Protein AF-X7ZU95-F1 (afdb_monomer)

Radius of gyration: 15.33 Å; Cα contacts (8 Å, |Δi|>4): 151; chains: 1; bounding box: 37×32×49 Å

Nearest PDB structures (foldseek):
  5lu6-assembly1_D  TM=8.482E-01  e=1.543E-03  Burkholderia pseudomallei
  5lu7-assembly1_C  TM=8.733E-01  e=2.026E-03  Burkholderia pseudomallei K96243
  4u6n-assembly1_A  TM=6.988E-01  e=6.819E-04  Escherichia coli K-12
  2i2w-assembly3_B  TM=7.892E-01  e=5.626E-03  Escherichia coli
  2i22-assembly2_B  TM=7.934E-01  e=7.907E-03  Escherichia coli

Structure (mmCIF, N/CA/C/O backbone):
data_AF-X7ZU95-F1
#
_entry.id   AF-X7ZU95-F1
#
loop_
_atom_site.group_PDB
_atom_site.id
_atom_site.type_symbol
_atom_site.label_atom_id
_atom_site.label_alt_id
_atom_site.label_comp_id
_atom_site.label_asym_id
_atom_site.label_entity_id
_atom_site.label_seq_id
_atom_site.pdbx_PDB_ins_code
_atom_site.Cartn_x
_atom_site.Cartn_y
_atom_site.Cartn_z
_atom_site.occupancy
_atom_site.B_iso_or_equiv
_atom_site.auth_seq_id
_atom_site.auth_comp_id
_atom_site.auth_asym_id
_atom_site.auth_atom_id
_atom_site.pdbx_PDB_model_num
ATOM 1 N N . MET A 1 1 ? -9.840 8.262 -37.039 1.00 34.28 1 MET A N 1
ATOM 2 C CA . MET A 1 1 ? -9.453 6.870 -36.740 1.00 34.28 1 MET A CA 1
ATOM 3 C C . MET A 1 1 ? -8.358 6.940 -35.680 1.00 34.28 1 MET A C 1
ATOM 5 O O . MET A 1 1 ? -7.193 7.085 -36.013 1.00 34.28 1 MET A O 1
ATOM 9 N N . THR A 1 2 ? -8.741 7.030 -34.406 1.00 38.44 2 THR A N 1
ATOM 10 C CA . THR A 1 2 ? -7.813 7.081 -33.267 1.00 38.44 2 THR A CA 1
ATOM 11 C C . THR A 1 2 ? -7.368 5.656 -32.974 1.00 38.44 2 THR A C 1
ATOM 13 O O . THR A 1 2 ? -8.177 4.826 -32.568 1.00 38.44 2 THR A O 1
ATOM 16 N N . ALA A 1 3 ? -6.100 5.353 -33.242 1.00 45.16 3 ALA A N 1
ATOM 17 C CA . ALA A 1 3 ? -5.506 4.096 -32.820 1.00 45.16 3 ALA A CA 1
ATOM 18 C C . ALA A 1 3 ? -5.557 4.044 -31.288 1.00 45.16 3 ALA A C 1
ATOM 20 O O . ALA A 1 3 ? -4.967 4.890 -30.620 1.00 45.16 3 ALA A O 1
ATOM 21 N N . ALA A 1 4 ? -6.303 3.089 -30.733 1.00 54.47 4 ALA A N 1
ATOM 22 C CA . ALA A 1 4 ? -6.209 2.769 -29.320 1.00 54.47 4 ALA A CA 1
ATOM 23 C C . ALA A 1 4 ? -4.806 2.205 -29.087 1.00 54.47 4 ALA A C 1
ATOM 25 O O . ALA A 1 4 ? -4.507 1.074 -29.470 1.00 54.47 4 ALA A O 1
ATOM 26 N N . THR A 1 5 ? -3.919 3.024 -28.532 1.00 56.88 5 THR A N 1
ATOM 27 C CA . THR A 1 5 ? -2.601 2.586 -28.085 1.00 56.88 5 THR A CA 1
ATOM 28 C C . THR A 1 5 ? -2.822 1.476 -27.060 1.00 56.88 5 THR A C 1
ATOM 30 O O . THR A 1 5 ? -3.385 1.713 -25.993 1.00 56.88 5 THR A O 1
ATOM 33 N N . ASN A 1 6 ? -2.456 0.240 -27.394 1.00 58.91 6 ASN A N 1
ATOM 34 C CA . ASN A 1 6 ? -2.554 -0.871 -26.458 1.00 58.91 6 ASN A CA 1
ATOM 35 C C . ASN A 1 6 ? -1.380 -0.766 -25.472 1.00 58.91 6 ASN A C 1
ATOM 37 O O . ASN A 1 6 ? -0.282 -1.232 -25.759 1.00 58.91 6 ASN A O 1
ATOM 41 N N . TYR A 1 7 ? -1.605 -0.105 -24.333 1.00 63.78 7 TYR A N 1
ATOM 42 C CA . TYR A 1 7 ? -0.627 0.127 -23.257 1.00 63.78 7 TYR A CA 1
ATOM 43 C C . TYR A 1 7 ? -0.237 -1.148 -22.474 1.00 63.78 7 TYR A C 1
ATOM 45 O O . TYR A 1 7 ? 0.217 -1.052 -21.338 1.00 63.78 7 TYR A O 1
ATOM 53 N N . GLY A 1 8 ? -0.445 -2.344 -23.034 1.00 65.25 8 GLY A N 1
ATOM 54 C CA . GLY A 1 8 ? -0.229 -3.605 -22.319 1.00 65.25 8 GLY A CA 1
ATOM 55 C C . GLY A 1 8 ? -1.298 -3.899 -21.263 1.00 65.25 8 GLY A C 1
ATOM 56 O O . GLY A 1 8 ? -1.049 -4.661 -20.335 1.00 65.25 8 GLY A O 1
ATOM 57 N N . ILE A 1 9 ? -2.488 -3.299 -21.385 1.00 75.00 9 ILE A N 1
ATOM 58 C CA . ILE A 1 9 ? -3.626 -3.626 -20.521 1.00 75.00 9 ILE A CA 1
ATOM 59 C C . ILE A 1 9 ? -4.337 -4.842 -21.106 1.00 75.00 9 ILE A C 1
ATOM 61 O O . ILE A 1 9 ? -5.209 -4.721 -21.966 1.00 75.00 9 ILE A O 1
ATOM 65 N N . ASP A 1 10 ? -3.918 -6.019 -20.653 1.00 84.88 10 ASP A N 1
ATOM 66 C CA . ASP A 1 10 ? -4.533 -7.296 -20.991 1.00 84.88 10 ASP A CA 1
ATOM 67 C C . ASP A 1 10 ? -5.416 -7.834 -19.849 1.00 84.88 10 ASP A C 1
ATOM 69 O O . ASP A 1 10 ? -5.544 -7.244 -18.772 1.00 84.88 10 ASP A O 1
ATOM 73 N N . ALA A 1 11 ? -6.076 -8.967 -20.100 1.00 83.88 11 ALA A N 1
ATOM 74 C CA . ALA A 1 11 ? -6.946 -9.607 -19.118 1.00 83.88 11 ALA A CA 1
ATOM 75 C C . ALA A 1 11 ? -6.189 -10.084 -17.863 1.00 83.88 11 ALA A C 1
ATOM 77 O O . ALA A 1 11 ? -6.794 -10.171 -16.794 1.00 83.88 11 ALA A O 1
ATOM 78 N N . GLY A 1 12 ? -4.892 -10.385 -17.985 1.00 84.06 12 GLY A N 1
ATOM 79 C CA . GLY A 1 12 ? -4.040 -10.761 -16.860 1.00 84.06 12 GLY A CA 1
ATOM 80 C C . GLY A 1 12 ? -3.814 -9.571 -15.935 1.00 84.06 12 GLY A C 1
ATOM 81 O O . GLY A 1 12 ? -4.147 -9.647 -14.755 1.00 84.06 12 GLY A O 1
ATOM 82 N N . LEU A 1 13 ? -3.378 -8.437 -16.489 1.00 82.88 13 LEU A N 1
ATOM 83 C CA . LEU A 1 13 ? -3.179 -7.206 -15.724 1.00 82.88 13 LEU A CA 1
ATOM 84 C C . LEU A 1 13 ? -4.479 -6.718 -15.074 1.00 82.88 13 LEU A C 1
ATOM 86 O O . LEU A 1 13 ? -4.480 -6.301 -13.916 1.00 82.88 13 LEU A O 1
ATOM 90 N N . ALA A 1 14 ? -5.601 -6.784 -15.794 1.00 85.62 14 ALA A N 1
ATOM 91 C CA . ALA A 1 14 ? -6.900 -6.412 -15.239 1.00 85.62 14 ALA A CA 1
ATOM 92 C C . ALA A 1 14 ? -7.288 -7.293 -14.036 1.00 85.62 14 ALA A C 1
ATOM 94 O O . ALA A 1 14 ? -7.790 -6.780 -13.032 1.00 85.62 14 ALA A O 1
ATOM 95 N N . ALA A 1 15 ? -7.031 -8.604 -14.114 1.00 84.44 15 ALA A N 1
ATOM 96 C CA . ALA A 1 15 ? -7.270 -9.525 -13.008 1.00 84.44 15 ALA A CA 1
ATOM 97 C C . ALA A 1 15 ? -6.352 -9.225 -11.813 1.00 84.44 15 ALA A C 1
ATOM 99 O O . ALA A 1 15 ? -6.839 -9.146 -10.684 1.00 84.44 15 ALA A O 1
ATOM 100 N N . ASP A 1 16 ? -5.065 -8.979 -12.059 1.00 82.69 16 ASP A N 1
ATOM 101 C CA . ASP A 1 16 ? -4.090 -8.648 -11.016 1.00 82.69 16 ASP A CA 1
ATOM 102 C C . ASP A 1 16 ? -4.466 -7.342 -10.292 1.00 82.69 16 ASP A C 1
ATOM 104 O O . ASP A 1 16 ? -4.458 -7.286 -9.059 1.00 82.69 16 ASP A O 1
ATOM 108 N N . LEU A 1 17 ? -4.901 -6.313 -11.031 1.00 86.75 17 LEU A N 1
ATOM 109 C CA . LEU A 1 17 ? -5.394 -5.058 -10.453 1.00 86.75 17 LEU A CA 1
ATOM 110 C C . LEU A 1 17 ? -6.664 -5.258 -9.619 1.00 86.75 17 LEU A C 1
ATOM 112 O O . LEU A 1 17 ? -6.782 -4.682 -8.533 1.00 86.75 17 LEU A O 1
ATOM 116 N N . ALA A 1 18 ? -7.613 -6.071 -10.090 1.00 87.00 18 ALA A N 1
ATOM 117 C CA . ALA A 1 18 ? -8.834 -6.369 -9.343 1.00 87.00 18 ALA A CA 1
ATOM 118 C C . ALA A 1 18 ? -8.520 -7.120 -8.036 1.00 87.00 18 ALA A C 1
ATOM 120 O O . ALA A 1 18 ? -9.039 -6.767 -6.973 1.00 87.00 18 ALA A O 1
ATOM 121 N N . CYS A 1 19 ? -7.618 -8.100 -8.102 1.00 84.75 19 CYS A N 1
ATOM 122 C CA . CYS A 1 19 ? -7.117 -8.847 -6.952 1.00 84.75 19 CYS A CA 1
ATOM 123 C C . CYS A 1 19 ? -6.427 -7.926 -5.933 1.00 84.75 19 CYS A C 1
ATOM 125 O O . CYS A 1 19 ? -6.780 -7.937 -4.749 1.00 84.75 19 CYS A O 1
ATOM 127 N N . ALA A 1 20 ? -5.501 -7.077 -6.388 1.00 86.31 20 ALA A N 1
ATOM 128 C CA . ALA A 1 20 ? -4.822 -6.099 -5.541 1.00 86.31 20 ALA A CA 1
ATOM 129 C C . ALA A 1 20 ? -5.817 -5.129 -4.884 1.00 86.31 20 ALA A C 1
ATOM 131 O O . ALA A 1 20 ? -5.762 -4.904 -3.674 1.00 86.31 20 ALA A O 1
ATOM 132 N N . SER A 1 21 ? -6.781 -4.617 -5.653 1.00 89.69 21 SER A N 1
ATOM 133 C CA . SER A 1 21 ? -7.825 -3.712 -5.155 1.00 89.69 21 SER A CA 1
ATOM 134 C C . SER A 1 21 ? -8.678 -4.356 -4.060 1.00 89.69 21 SER A C 1
ATOM 136 O O . SER A 1 21 ? -8.972 -3.723 -3.043 1.00 89.69 21 SER A O 1
ATOM 138 N N . LEU A 1 22 ? -9.044 -5.631 -4.220 1.00 87.31 22 LEU A N 1
ATOM 139 C CA . LEU A 1 22 ? -9.790 -6.372 -3.204 1.00 87.31 22 LEU A CA 1
ATOM 140 C C . LEU A 1 22 ? -8.958 -6.598 -1.932 1.00 87.31 22 LEU A C 1
ATOM 142 O O . LEU A 1 22 ? -9.482 -6.468 -0.821 1.00 87.31 22 LEU A O 1
ATOM 146 N N . ALA A 1 23 ? -7.669 -6.917 -2.072 1.00 86.56 23 ALA A N 1
ATOM 147 C CA . ALA A 1 23 ? -6.764 -7.087 -0.937 1.00 86.56 23 ALA A CA 1
ATOM 148 C C . ALA A 1 23 ? -6.603 -5.780 -0.141 1.00 86.56 23 ALA A C 1
ATOM 150 O O . ALA A 1 23 ? -6.745 -5.790 1.086 1.00 86.56 23 ALA A O 1
ATOM 151 N N . LEU A 1 24 ? -6.404 -4.658 -0.842 1.00 90.50 24 LEU A N 1
ATOM 152 C CA . LEU A 1 24 ? -6.377 -3.309 -0.271 1.00 90.50 24 LEU A CA 1
ATOM 153 C C . LEU A 1 24 ? -7.659 -3.024 0.517 1.00 90.50 24 LEU A C 1
ATOM 155 O O . LEU A 1 24 ? -7.598 -2.689 1.700 1.00 90.50 24 LEU A O 1
ATOM 159 N N . ALA A 1 25 ? -8.824 -3.227 -0.105 1.00 90.56 25 ALA A N 1
ATOM 160 C CA . ALA A 1 25 ? -10.118 -2.976 0.525 1.00 90.56 25 ALA A CA 1
ATOM 161 C C . ALA A 1 25 ? -10.316 -3.795 1.812 1.00 90.56 25 ALA A C 1
ATOM 163 O O . ALA A 1 25 ? -10.772 -3.256 2.821 1.00 90.56 25 ALA A O 1
ATOM 164 N N . ARG A 1 26 ? -9.929 -5.078 1.811 1.00 89.88 26 ARG A N 1
ATOM 165 C CA . ARG A 1 26 ? -10.000 -5.941 3.004 1.00 89.88 26 ARG A CA 1
ATOM 166 C C . ARG A 1 26 ? -9.107 -5.434 4.133 1.00 89.88 26 ARG A C 1
ATOM 168 O O . ARG A 1 26 ? -9.552 -5.399 5.278 1.00 89.88 26 ARG A O 1
ATOM 175 N N . ARG A 1 27 ? -7.873 -5.026 3.828 1.00 90.06 27 ARG A N 1
ATOM 176 C CA . ARG A 1 27 ? -6.938 -4.501 4.835 1.00 90.06 27 ARG A CA 1
ATOM 177 C C . ARG A 1 27 ? -7.387 -3.162 5.401 1.00 90.06 27 ARG A C 1
ATOM 179 O O . ARG A 1 27 ? -7.430 -3.019 6.618 1.00 90.06 27 ARG A O 1
ATOM 186 N N . PHE A 1 28 ? -7.836 -2.239 4.556 1.00 92.00 28 PHE A N 1
ATOM 187 C CA . PHE A 1 28 ? -8.424 -0.985 5.026 1.00 92.00 28 PHE A CA 1
ATOM 188 C C . PHE A 1 28 ? -9.681 -1.210 5.874 1.00 92.00 28 PHE A C 1
ATOM 190 O O . PHE A 1 28 ? -9.835 -0.579 6.917 1.00 92.00 28 PHE A O 1
ATOM 197 N N . SER A 1 29 ? -10.555 -2.145 5.483 1.00 90.69 29 SER A N 1
ATOM 198 C CA . SER A 1 29 ? -11.739 -2.503 6.277 1.00 90.69 29 SER A CA 1
ATOM 199 C C . SER A 1 29 ? -11.384 -3.107 7.639 1.00 90.69 29 SER A C 1
ATOM 201 O O . SER A 1 29 ? -12.180 -2.994 8.567 1.00 90.69 29 SER A O 1
ATOM 203 N N . ALA A 1 30 ? -10.218 -3.745 7.759 1.00 90.69 30 ALA A N 1
ATOM 204 C CA . ALA A 1 30 ? -9.682 -4.259 9.017 1.00 90.69 30 ALA A CA 1
ATOM 205 C C . ALA A 1 30 ? -8.890 -3.202 9.818 1.00 90.69 30 ALA A C 1
ATOM 207 O O . ALA A 1 30 ? -8.357 -3.522 10.876 1.00 90.69 30 ALA A O 1
ATOM 208 N N . GLY A 1 31 ? -8.815 -1.955 9.334 1.00 91.94 31 GLY A N 1
ATOM 209 C CA . GLY A 1 31 ? -8.120 -0.849 9.998 1.00 91.94 31 GLY A CA 1
ATOM 210 C C . GLY A 1 31 ? -6.630 -0.716 9.664 1.00 91.94 31 GLY A C 1
ATOM 211 O O . GLY A 1 31 ? -5.942 0.045 10.337 1.00 91.94 31 GLY A O 1
ATOM 212 N N . GLY A 1 32 ? -6.126 -1.429 8.652 1.00 92.44 32 GLY A N 1
ATOM 213 C CA . GLY A 1 32 ? -4.725 -1.351 8.228 1.00 92.44 32 GLY A CA 1
ATOM 214 C C . GLY A 1 32 ? -4.357 -0.011 7.585 1.00 92.44 32 GLY A C 1
ATOM 215 O O . GLY A 1 32 ? -5.190 0.624 6.931 1.00 92.44 32 GLY A O 1
ATOM 216 N N . THR A 1 33 ? -3.094 0.385 7.741 1.00 94.56 33 THR A N 1
ATOM 217 C CA . THR A 1 33 ? -2.502 1.577 7.113 1.00 94.56 33 THR A CA 1
ATOM 218 C C . THR A 1 33 ? -1.774 1.198 5.826 1.00 94.56 33 THR A C 1
ATOM 220 O O . THR A 1 33 ? -1.128 0.152 5.752 1.00 94.56 33 THR A O 1
ATOM 223 N N . MET A 1 34 ? -1.862 2.043 4.796 1.00 94.56 34 MET A N 1
ATOM 224 C CA . MET A 1 34 ? -1.081 1.880 3.570 1.00 94.56 34 MET A CA 1
ATOM 225 C C . MET A 1 34 ? 0.222 2.670 3.609 1.00 94.56 34 MET A C 1
ATOM 227 O O . MET A 1 34 ? 0.226 3.874 3.836 1.00 94.56 34 MET A O 1
ATOM 231 N N . TRP A 1 35 ? 1.318 1.997 3.280 1.00 94.81 35 TRP A N 1
ATOM 232 C CA . TRP A 1 35 ? 2.649 2.569 3.138 1.00 94.81 35 TRP A CA 1
ATOM 233 C C . TRP A 1 35 ? 3.048 2.548 1.659 1.00 94.81 35 TRP A C 1
ATOM 235 O O . TRP A 1 35 ? 3.278 1.474 1.096 1.00 94.81 35 TRP A O 1
ATOM 245 N N . SER A 1 36 ? 3.089 3.711 1.006 1.0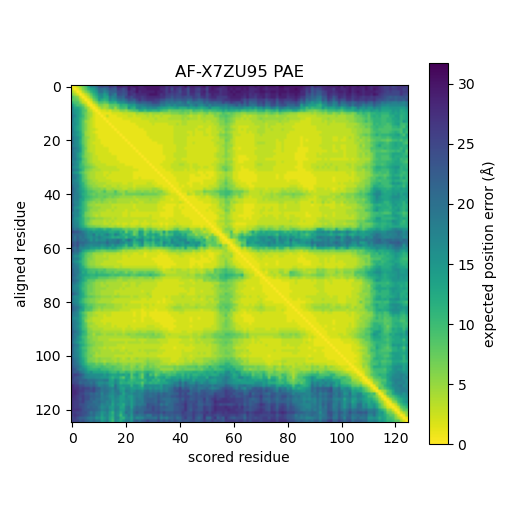0 94.56 36 SER A N 1
ATOM 246 C CA . SER A 1 36 ? 3.469 3.831 -0.408 1.00 94.56 36 SER A CA 1
ATOM 247 C C . SER A 1 36 ? 4.957 4.146 -0.563 1.00 94.56 36 SER A C 1
ATOM 249 O O . SER A 1 36 ? 5.523 4.901 0.220 1.00 94.56 36 SER A O 1
ATOM 251 N N . MET A 1 37 ? 5.610 3.601 -1.587 1.00 93.56 37 MET A N 1
ATOM 252 C CA . MET A 1 37 ? 7.005 3.917 -1.912 1.00 93.56 37 MET A CA 1
ATOM 253 C C . MET A 1 37 ? 7.246 3.928 -3.418 1.00 93.56 37 MET A C 1
ATOM 255 O O . MET A 1 37 ? 6.633 3.175 -4.173 1.00 93.56 37 MET A O 1
ATOM 259 N N . SER A 1 38 ? 8.159 4.794 -3.844 1.00 93.25 38 SER A N 1
ATOM 260 C CA . SER A 1 38 ? 8.577 4.939 -5.237 1.00 93.25 38 SER A CA 1
ATOM 261 C C . SER A 1 38 ? 10.025 5.442 -5.254 1.00 93.25 38 SER A C 1
ATOM 263 O O . SER A 1 38 ? 10.240 6.657 -5.267 1.00 93.25 38 SER A O 1
ATOM 265 N N . PRO A 1 39 ? 11.026 4.541 -5.165 1.00 89.56 39 PRO A N 1
ATOM 266 C CA . PRO A 1 39 ? 12.432 4.915 -4.973 1.00 89.56 39 PRO A CA 1
ATOM 267 C C . PRO A 1 39 ? 12.968 5.833 -6.074 1.00 89.56 39 PRO A C 1
ATOM 269 O O . PRO A 1 39 ? 13.651 6.814 -5.793 1.00 89.56 39 PRO A O 1
ATOM 272 N N . SER A 1 40 ? 12.604 5.563 -7.329 1.00 88.19 40 SER A N 1
ATOM 273 C CA . SER A 1 40 ? 13.035 6.360 -8.481 1.00 88.19 40 SER A CA 1
ATOM 274 C C . SER A 1 40 ? 12.307 7.701 -8.604 1.00 88.19 40 SER A C 1
ATOM 276 O O . SER A 1 40 ? 12.754 8.570 -9.351 1.00 88.19 40 SER A O 1
ATOM 278 N N . TRP A 1 41 ? 11.180 7.885 -7.905 1.00 88.06 41 TRP A N 1
ATOM 279 C CA . TRP A 1 41 ? 10.410 9.126 -7.946 1.00 88.06 41 TRP A CA 1
ATOM 280 C C . TRP A 1 41 ? 9.576 9.314 -6.670 1.00 88.06 41 TRP A C 1
ATOM 282 O O . TRP A 1 41 ? 8.413 8.920 -6.609 1.00 88.06 41 TRP A O 1
ATOM 292 N N . ALA A 1 42 ? 10.153 9.941 -5.642 1.00 86.81 42 ALA A N 1
ATOM 293 C CA . ALA A 1 42 ? 9.488 10.132 -4.347 1.00 86.81 42 ALA A CA 1
ATOM 294 C C . ALA A 1 42 ? 8.120 10.865 -4.419 1.00 86.81 42 ALA A C 1
ATOM 296 O O . ALA A 1 42 ? 7.178 10.415 -3.761 1.00 86.81 42 ALA A O 1
ATOM 297 N N . PRO A 1 43 ? 7.927 11.919 -5.247 1.00 91.69 43 PRO A N 1
ATOM 298 C CA . PRO A 1 43 ? 6.612 12.529 -5.460 1.00 91.69 43 PRO A CA 1
ATOM 299 C C . PRO A 1 43 ? 5.493 11.563 -5.877 1.00 91.69 43 PRO A C 1
ATOM 301 O O . PRO A 1 43 ? 4.341 11.800 -5.522 1.00 91.69 43 PRO A O 1
ATOM 304 N N . HIS A 1 44 ? 5.796 10.461 -6.571 1.00 90.00 44 HIS A N 1
ATOM 305 C CA . HIS A 1 44 ? 4.787 9.443 -6.880 1.00 90.00 44 HIS A CA 1
ATOM 306 C C . HIS A 1 44 ? 4.270 8.727 -5.631 1.00 90.00 44 HIS A C 1
ATOM 308 O O . HIS A 1 44 ? 3.067 8.502 -5.516 1.00 90.00 44 HIS A O 1
ATOM 314 N N . ALA A 1 45 ? 5.142 8.407 -4.671 1.00 92.19 45 ALA A N 1
ATOM 315 C CA . ALA A 1 45 ? 4.714 7.800 -3.412 1.00 92.19 45 ALA A CA 1
ATOM 316 C C . ALA A 1 45 ? 3.756 8.731 -2.654 1.00 92.19 45 ALA A C 1
ATOM 318 O O . ALA A 1 45 ? 2.722 8.284 -2.152 1.00 92.19 45 ALA A O 1
ATOM 319 N N . LEU A 1 46 ? 4.074 10.031 -2.634 1.00 92.62 46 LEU A N 1
ATOM 320 C CA . LEU A 1 46 ? 3.236 11.071 -2.035 1.00 92.62 46 LEU A CA 1
ATOM 321 C C . LEU A 1 46 ? 1.880 11.184 -2.728 1.00 92.62 46 LEU A C 1
ATOM 323 O O . LEU A 1 46 ? 0.862 11.174 -2.043 1.00 92.62 46 LEU A O 1
ATOM 327 N N . HIS A 1 47 ? 1.858 11.240 -4.062 1.00 91.62 47 HIS A N 1
ATOM 328 C CA . HIS A 1 47 ? 0.613 11.291 -4.829 1.00 91.62 47 HIS A CA 1
ATOM 329 C C . HIS A 1 47 ? -0.283 10.096 -4.487 1.00 91.62 47 HIS A C 1
ATOM 331 O O . HIS A 1 47 ? -1.443 10.285 -4.134 1.00 91.62 47 HIS A O 1
ATOM 337 N N . ILE A 1 48 ? 0.274 8.878 -4.497 1.00 90.81 48 ILE A N 1
ATOM 338 C CA . ILE A 1 48 ? -0.464 7.668 -4.118 1.00 90.81 48 ILE A CA 1
ATOM 339 C C . ILE A 1 48 ? -1.058 7.818 -2.717 1.00 90.81 48 ILE A C 1
ATOM 341 O O . ILE A 1 48 ? -2.235 7.550 -2.545 1.00 90.81 48 ILE A O 1
ATOM 345 N N . ALA A 1 49 ? -0.293 8.261 -1.716 1.00 92.56 49 ALA A N 1
ATOM 346 C CA . ALA A 1 49 ? -0.828 8.420 -0.363 1.00 92.56 49 ALA A CA 1
ATOM 347 C C . ALA A 1 49 ? -1.953 9.472 -0.297 1.00 92.56 49 ALA A C 1
ATOM 349 O O . ALA A 1 49 ? -2.977 9.242 0.348 1.00 92.56 49 ALA A O 1
ATOM 350 N N . VAL A 1 50 ? -1.794 10.605 -0.990 1.00 92.50 50 VAL A N 1
ATOM 351 C CA . VAL A 1 50 ? -2.767 11.709 -0.994 1.00 92.50 50 VAL A CA 1
ATOM 352 C C . VAL A 1 50 ? -4.133 11.274 -1.523 1.00 92.50 50 VAL A C 1
ATOM 354 O O . VAL A 1 50 ? -5.134 11.636 -0.908 1.00 92.50 50 VAL A O 1
ATOM 357 N N . GLU A 1 51 ? -4.188 10.459 -2.577 1.00 91.25 51 GLU A N 1
ATOM 358 C CA . GLU A 1 51 ? -5.450 9.965 -3.159 1.00 91.25 51 GLU A CA 1
ATOM 359 C C . GLU A 1 51 ? -6.295 9.139 -2.168 1.00 91.25 51 GLU A C 1
ATOM 361 O O . GLU A 1 51 ? -7.523 9.095 -2.263 1.00 91.25 51 GLU A O 1
ATOM 366 N N . PHE A 1 52 ? -5.655 8.504 -1.180 1.00 89.88 52 PHE A N 1
ATOM 367 C CA . PHE A 1 52 ? -6.346 7.736 -0.137 1.00 89.88 52 PHE A CA 1
ATOM 368 C C . PHE A 1 52 ? -6.758 8.610 1.054 1.00 89.88 52 PHE A C 1
ATOM 370 O O . PHE A 1 52 ? -7.828 8.395 1.629 1.00 89.88 52 PHE A O 1
ATOM 377 N N . ILE A 1 53 ? -5.946 9.609 1.411 1.00 90.19 53 ILE A N 1
ATOM 378 C CA . ILE A 1 53 ? -6.223 10.519 2.535 1.00 90.19 53 ILE A CA 1
ATOM 379 C C . ILE A 1 53 ? -7.289 11.557 2.155 1.00 90.19 53 ILE A C 1
ATOM 381 O O . ILE A 1 53 ? -8.130 11.905 2.981 1.00 90.19 53 ILE A O 1
ATOM 385 N N . HIS A 1 54 ? -7.281 12.031 0.908 1.00 85.94 54 HIS A N 1
ATOM 386 C CA . HIS A 1 54 ? -8.178 13.070 0.399 1.00 85.94 54 HIS A CA 1
ATOM 387 C C . HIS A 1 54 ? -9.009 12.536 -0.775 1.00 85.94 54 HIS A C 1
ATOM 389 O O . HIS A 1 54 ? -8.811 12.964 -1.914 1.00 85.94 54 HIS A O 1
ATOM 395 N N . PRO A 1 55 ? -9.938 11.590 -0.535 1.00 74.31 55 PRO A N 1
ATOM 396 C CA . PRO A 1 55 ? -10.678 10.970 -1.621 1.00 74.31 55 PRO A CA 1
ATOM 397 C C . PRO A 1 55 ? -11.525 12.014 -2.359 1.00 74.31 55 PRO A C 1
ATOM 399 O O . PRO A 1 55 ? -12.391 12.662 -1.772 1.00 74.31 55 PRO A O 1
ATOM 402 N N . VAL A 1 56 ? -11.324 12.125 -3.674 1.00 69.50 56 VAL A N 1
ATOM 403 C CA . VAL A 1 56 ? -12.070 13.049 -4.556 1.00 69.50 56 VAL A CA 1
ATOM 404 C C . VAL A 1 56 ? -13.555 12.648 -4.688 1.00 69.50 56 VAL A C 1
ATOM 406 O O . VAL A 1 56 ? -14.396 13.426 -5.134 1.00 69.50 56 VAL A O 1
ATOM 409 N N . VAL A 1 57 ? -13.916 11.432 -4.265 1.00 71.56 57 VAL A N 1
ATOM 410 C CA . VAL A 1 57 ? -15.292 10.918 -4.301 1.00 71.56 57 VAL A CA 1
ATOM 411 C C . VAL A 1 57 ? -16.078 11.371 -3.068 1.00 71.56 57 VAL A C 1
ATOM 413 O O . VAL A 1 57 ? -15.765 10.987 -1.940 1.00 71.56 57 VAL A O 1
ATOM 416 N N . VAL A 1 58 ? -17.156 12.123 -3.305 1.00 57.34 58 VAL A N 1
ATOM 417 C CA . VAL A 1 58 ? -18.064 12.642 -2.269 1.00 57.34 58 VAL A CA 1
ATOM 418 C C . VAL A 1 58 ? -18.547 11.524 -1.337 1.00 57.34 58 VAL A C 1
ATOM 420 O O . VAL A 1 58 ? -19.025 10.482 -1.783 1.00 57.34 58 VAL A O 1
ATOM 423 N N . GLY A 1 59 ? -18.433 11.757 -0.026 1.00 64.19 59 GLY A N 1
ATOM 424 C CA . GLY A 1 59 ? -18.928 10.854 1.017 1.00 64.19 59 GLY A CA 1
ATOM 425 C C . GLY A 1 59 ? -18.012 9.674 1.355 1.00 64.19 59 GLY A C 1
ATOM 426 O O . GLY A 1 59 ? -18.349 8.898 2.251 1.00 64.19 59 GLY A O 1
ATOM 427 N N . LYS A 1 60 ? -16.853 9.521 0.696 1.00 73.00 60 LYS A N 1
ATOM 428 C CA . LYS A 1 60 ? -15.879 8.489 1.077 1.00 73.00 60 LYS A CA 1
ATOM 429 C C . LYS A 1 60 ? -15.027 8.926 2.266 1.00 73.00 60 LYS A C 1
ATOM 431 O O . LYS A 1 60 ? -14.546 10.052 2.337 1.00 73.00 60 LYS A O 1
ATOM 436 N N . ARG A 1 61 ? -14.830 7.995 3.201 1.00 80.06 61 ARG A N 1
ATOM 437 C CA . ARG A 1 61 ? -13.953 8.173 4.361 1.00 80.06 61 ARG A CA 1
ATOM 438 C C . ARG A 1 61 ? -12.493 8.201 3.901 1.00 80.06 61 ARG A C 1
ATOM 440 O O . ARG A 1 61 ? -12.094 7.349 3.113 1.00 80.06 61 ARG A O 1
ATOM 447 N N . ALA A 1 62 ? -11.717 9.137 4.444 1.00 88.44 62 ALA A N 1
ATOM 448 C CA . ALA A 1 62 ? -10.264 9.141 4.326 1.00 88.44 62 ALA A CA 1
ATOM 449 C C . ALA A 1 62 ? -9.681 7.813 4.834 1.00 88.44 62 ALA A C 1
ATOM 451 O O . ALA A 1 62 ? -10.046 7.338 5.917 1.00 88.44 62 ALA A O 1
ATOM 452 N N . LEU A 1 63 ? -8.790 7.217 4.049 1.00 92.50 63 LEU A N 1
ATOM 453 C CA . LEU A 1 63 ? -8.097 5.981 4.385 1.00 92.50 63 LEU A CA 1
ATOM 454 C C . LEU A 1 63 ? -6.669 6.303 4.855 1.00 92.50 63 LEU A C 1
ATOM 456 O O . LEU A 1 63 ? -6.011 7.153 4.254 1.00 92.50 63 LEU A O 1
ATOM 460 N N . PRO A 1 64 ? -6.180 5.655 5.928 1.00 94.50 64 PRO A N 1
ATOM 461 C CA . PRO A 1 64 ? -4.857 5.932 6.475 1.00 94.50 64 PRO A CA 1
ATOM 462 C C . PRO A 1 64 ? -3.771 5.507 5.482 1.00 94.50 64 PRO A C 1
ATOM 464 O O . PRO A 1 64 ? -3.598 4.320 5.205 1.00 94.50 64 PRO A O 1
ATOM 467 N N . ALA A 1 65 ? -3.036 6.480 4.950 1.00 95.00 65 ALA A N 1
ATOM 468 C CA . ALA A 1 65 ? -1.944 6.247 4.019 1.00 95.00 65 ALA A CA 1
ATOM 469 C C . ALA A 1 65 ? -0.754 7.167 4.307 1.00 95.00 65 ALA A C 1
ATOM 471 O O . ALA A 1 65 ? -0.935 8.318 4.700 1.00 95.00 65 ALA A O 1
ATOM 472 N N . VAL A 1 66 ? 0.463 6.665 4.104 1.00 95.69 66 VAL A N 1
ATOM 473 C CA . VAL A 1 66 ? 1.715 7.393 4.337 1.00 95.69 66 VAL A CA 1
ATOM 474 C C . VAL A 1 66 ? 2.711 7.056 3.233 1.00 95.69 66 VAL A C 1
ATOM 476 O O . VAL A 1 66 ? 2.899 5.891 2.888 1.00 95.69 66 VAL A O 1
ATOM 479 N N . ALA A 1 67 ? 3.377 8.077 2.699 1.00 95.06 67 ALA A N 1
ATOM 480 C CA . ALA A 1 67 ? 4.457 7.894 1.741 1.00 95.06 67 ALA A CA 1
ATOM 481 C C . ALA A 1 67 ? 5.798 7.718 2.456 1.00 95.06 67 ALA A C 1
ATOM 483 O O . ALA A 1 67 ? 6.218 8.574 3.234 1.00 95.06 67 ALA A O 1
ATOM 484 N N . LEU A 1 68 ? 6.485 6.621 2.153 1.00 93.44 68 LEU A N 1
ATOM 485 C CA . LEU A 1 68 ? 7.867 6.381 2.535 1.00 93.44 68 LEU A CA 1
ATOM 486 C C . LEU A 1 68 ? 8.793 6.981 1.474 1.00 93.44 68 LEU A C 1
ATOM 488 O O . LEU A 1 68 ? 8.573 6.857 0.267 1.00 93.44 68 LEU A O 1
ATOM 492 N N . SER A 1 69 ? 9.822 7.687 1.924 1.00 88.38 69 SER A N 1
ATOM 493 C CA . SER A 1 69 ? 10.787 8.385 1.073 1.00 88.38 69 SER A CA 1
ATOM 494 C C . SER A 1 69 ? 12.136 8.466 1.780 1.00 88.38 69 SER A C 1
ATOM 496 O O . SER A 1 69 ? 12.202 8.372 3.004 1.00 88.38 69 SER A O 1
ATOM 498 N N . GLY A 1 70 ? 13.205 8.669 1.012 1.00 86.00 70 GLY A N 1
ATOM 499 C CA . GLY A 1 70 ? 14.571 8.740 1.528 1.00 86.00 70 GLY A CA 1
ATOM 500 C C . GLY A 1 70 ? 15.410 7.504 1.186 1.00 86.00 70 GLY A C 1
ATOM 501 O O . GLY A 1 70 ? 14.907 6.575 0.555 1.00 86.00 70 GLY A O 1
ATOM 502 N N . PRO A 1 71 ? 16.700 7.509 1.562 1.00 83.38 71 PRO A N 1
ATOM 503 C CA . PRO A 1 71 ? 17.656 6.489 1.138 1.00 83.38 71 PRO A CA 1
ATOM 504 C C . PRO A 1 71 ? 17.441 5.125 1.809 1.00 83.38 71 PRO A C 1
ATOM 506 O O . PRO A 1 71 ? 17.756 4.110 1.199 1.00 83.38 71 PRO A O 1
ATOM 509 N N . ASP A 1 72 ? 16.852 5.069 3.007 1.00 89.50 72 ASP A N 1
ATOM 510 C CA . ASP A 1 72 ? 16.807 3.855 3.839 1.00 89.50 72 ASP A CA 1
ATOM 511 C C . ASP A 1 72 ? 15.411 3.208 3.892 1.00 89.50 72 ASP A C 1
ATOM 513 O O . ASP A 1 72 ? 14.895 2.856 4.954 1.00 89.50 72 ASP A O 1
ATOM 517 N N . LEU A 1 73 ? 14.766 3.039 2.731 1.00 89.19 73 LEU A N 1
ATOM 518 C CA . LEU A 1 73 ? 13.379 2.549 2.637 1.00 89.19 73 LEU A CA 1
ATOM 519 C C . LEU A 1 73 ? 13.134 1.213 3.354 1.00 89.19 73 LEU A C 1
ATOM 521 O O . LEU A 1 73 ? 12.056 1.004 3.904 1.00 89.19 73 LEU A O 1
ATOM 525 N N . VAL A 1 74 ? 14.120 0.313 3.363 1.00 90.06 74 VAL A N 1
ATOM 526 C CA . VAL A 1 74 ? 14.006 -0.997 4.025 1.00 90.06 74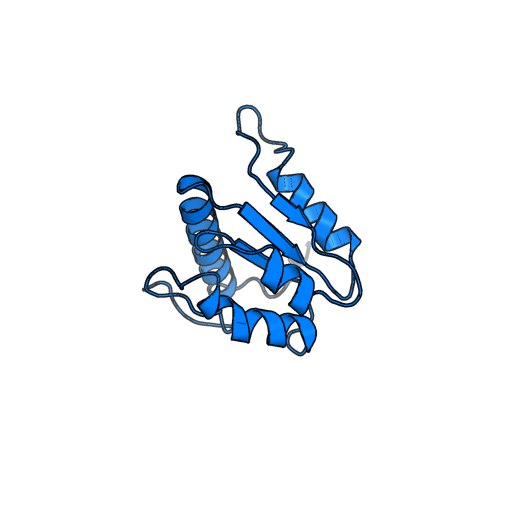 VAL A CA 1
ATOM 527 C C . VAL A 1 74 ? 13.902 -0.845 5.540 1.00 90.06 74 VAL A C 1
ATOM 529 O O . VAL A 1 74 ? 13.060 -1.494 6.162 1.00 90.06 74 VAL A O 1
ATOM 53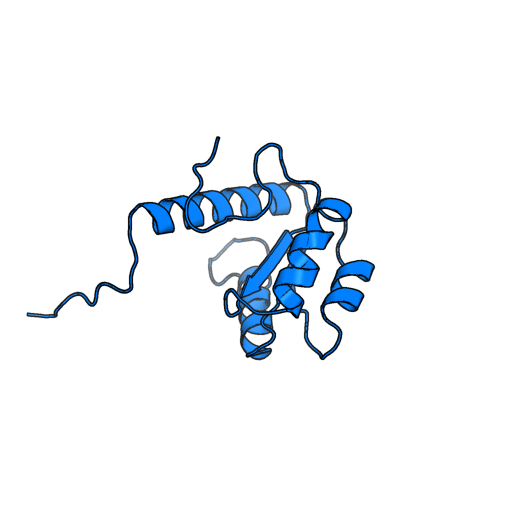2 N N . ASP A 1 75 ? 14.739 0.008 6.125 1.00 91.38 75 ASP A N 1
ATOM 533 C CA . ASP A 1 75 ? 14.789 0.203 7.572 1.00 91.38 75 ASP A CA 1
ATOM 534 C C . ASP A 1 75 ? 13.581 0.994 8.057 1.00 91.38 75 ASP A C 1
ATOM 536 O O . ASP A 1 75 ? 12.959 0.612 9.049 1.00 91.38 75 ASP A O 1
ATOM 540 N N . VAL A 1 76 ? 13.187 2.025 7.305 1.00 91.75 76 VAL A N 1
ATOM 541 C CA . VAL A 1 76 ? 11.966 2.787 7.586 1.00 91.75 76 VAL A CA 1
ATOM 542 C C . VAL A 1 76 ? 10.739 1.875 7.505 1.00 91.75 76 VAL A C 1
ATOM 544 O O . VAL A 1 76 ? 9.946 1.836 8.441 1.00 91.75 76 VAL A O 1
ATOM 547 N N . ALA A 1 77 ? 10.606 1.062 6.450 1.00 90.50 77 ALA A N 1
ATOM 548 C CA . ALA A 1 77 ? 9.497 0.115 6.346 1.00 90.50 77 ALA A CA 1
ATOM 549 C C . ALA A 1 77 ? 9.481 -0.881 7.518 1.00 90.50 77 ALA A C 1
ATOM 551 O O . ALA A 1 77 ? 8.421 -1.154 8.075 1.00 90.50 77 ALA A O 1
ATOM 552 N N . ARG A 1 78 ? 10.648 -1.379 7.942 1.00 90.25 78 ARG A N 1
ATOM 553 C CA . ARG A 1 78 ? 10.761 -2.338 9.048 1.00 90.25 78 ARG A CA 1
ATOM 554 C C . ARG A 1 78 ? 10.237 -1.798 10.379 1.00 90.25 78 ARG A C 1
ATOM 556 O O . ARG A 1 78 ? 9.692 -2.574 11.158 1.00 90.25 78 ARG A O 1
ATOM 563 N N . VAL A 1 79 ? 10.463 -0.519 10.677 1.00 91.19 79 VAL A N 1
ATOM 564 C CA . VAL A 1 79 ? 10.039 0.080 11.956 1.00 91.19 79 VAL A CA 1
ATOM 565 C C . VAL A 1 79 ? 8.623 0.652 11.906 1.00 91.19 79 VAL A C 1
ATOM 567 O O . VAL A 1 79 ? 8.021 0.853 12.957 1.00 91.19 79 VAL A O 1
ATOM 570 N N . SER A 1 80 ? 8.099 0.921 10.709 1.00 91.31 80 SER A N 1
ATOM 571 C CA . SER A 1 80 ? 6.780 1.530 10.517 1.00 91.31 80 SER A CA 1
ATOM 572 C C . SER A 1 80 ? 5.665 0.514 10.261 1.00 91.31 80 SER A C 1
ATOM 574 O O . SER A 1 80 ? 4.569 0.665 10.797 1.00 91.31 80 SER A O 1
ATOM 576 N N . VAL A 1 81 ? 5.923 -0.508 9.442 1.00 91.25 81 VAL A N 1
ATOM 577 C CA . VAL A 1 81 ? 4.884 -1.414 8.938 1.00 91.25 81 VAL A CA 1
ATOM 578 C C . VAL A 1 81 ? 4.525 -2.462 9.990 1.00 91.25 81 VAL A C 1
ATOM 580 O O . VAL A 1 81 ? 5.387 -3.195 10.474 1.00 91.25 81 VAL A O 1
ATOM 583 N N . SER A 1 82 ? 3.235 -2.571 10.301 1.00 89.00 82 SER A N 1
ATOM 584 C CA . SER A 1 82 ? 2.700 -3.535 11.267 1.00 89.00 82 SER A CA 1
ATOM 585 C C . SER A 1 82 ? 1.899 -4.663 10.611 1.00 89.00 82 SER A C 1
ATOM 587 O O . SER A 1 82 ? 1.453 -4.582 9.464 1.00 89.00 82 SER A O 1
ATOM 589 N N . ALA A 1 83 ? 1.653 -5.729 11.377 1.00 85.44 83 ALA A N 1
ATOM 590 C CA . ALA A 1 83 ? 0.751 -6.800 10.967 1.00 85.44 83 ALA A CA 1
ATOM 591 C C . ALA A 1 83 ? -0.662 -6.265 10.753 1.00 85.44 83 ALA A C 1
ATOM 593 O O . ALA A 1 83 ? -1.293 -5.756 11.671 1.00 85.44 83 ALA A O 1
ATOM 594 N N . GLY A 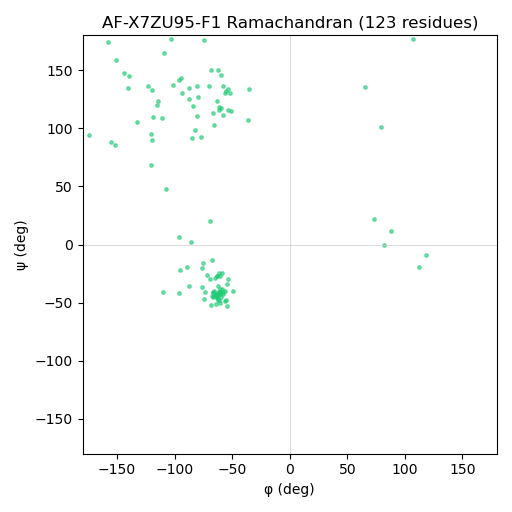1 84 ? -1.149 -6.395 9.520 1.00 83.81 84 GLY A N 1
ATOM 595 C CA . GLY A 1 84 ? -2.432 -5.827 9.101 1.00 83.81 84 GLY A CA 1
ATOM 596 C C . GLY A 1 84 ? -2.292 -4.698 8.082 1.00 83.81 84 GLY A C 1
ATOM 597 O O . GLY A 1 84 ? -3.224 -4.486 7.308 1.00 83.81 84 GLY A O 1
ATOM 598 N N . ASP A 1 85 ? -1.118 -4.077 7.976 1.00 91.19 85 ASP A N 1
ATOM 599 C CA . ASP A 1 85 ? -0.871 -2.983 7.037 1.00 91.19 85 ASP A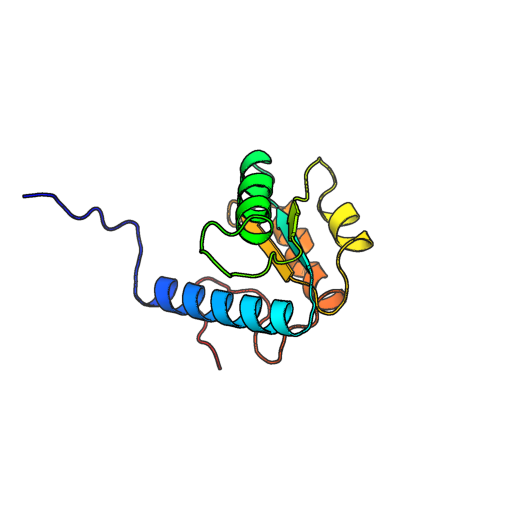 CA 1
ATOM 600 C C . ASP A 1 85 ? -0.744 -3.447 5.580 1.00 91.19 85 ASP A C 1
ATOM 602 O O . ASP A 1 85 ? -0.806 -4.637 5.252 1.00 91.19 85 ASP A O 1
ATOM 606 N N . ILE A 1 86 ? -0.600 -2.468 4.694 1.00 91.44 86 ILE A N 1
ATOM 607 C CA . ILE A 1 86 ? -0.447 -2.617 3.253 1.00 91.44 86 ILE A CA 1
ATOM 608 C C . ILE A 1 86 ? 0.862 -1.934 2.856 1.00 91.44 86 ILE A C 1
ATOM 610 O O . ILE A 1 86 ? 1.116 -0.804 3.263 1.00 91.44 86 ILE A O 1
ATOM 614 N N . VAL A 1 87 ? 1.654 -2.571 1.996 1.00 91.69 87 VAL A N 1
ATOM 615 C CA . VAL A 1 87 ? 2.790 -1.925 1.327 1.00 91.69 87 VAL A CA 1
ATOM 616 C C . VAL A 1 87 ? 2.509 -1.857 -0.171 1.00 91.69 87 VAL A C 1
ATOM 618 O O . VAL A 1 87 ? 2.268 -2.888 -0.797 1.00 91.69 87 VAL A O 1
ATOM 621 N N . VAL A 1 88 ? 2.546 -0.653 -0.744 1.00 91.12 88 VAL A N 1
ATOM 622 C CA . VAL A 1 88 ? 2.423 -0.416 -2.191 1.00 91.12 88 VAL A CA 1
ATOM 623 C C . VAL A 1 88 ? 3.735 0.166 -2.697 1.00 91.12 88 VAL A C 1
ATOM 625 O O . VAL A 1 88 ? 4.149 1.237 -2.265 1.00 91.12 88 VAL A O 1
ATOM 628 N N . ALA A 1 89 ? 4.389 -0.525 -3.626 1.00 91.31 89 ALA A N 1
ATOM 629 C CA . ALA A 1 89 ? 5.639 -0.070 -4.221 1.00 91.31 89 ALA A CA 1
ATOM 630 C C . ALA A 1 89 ? 5.487 0.103 -5.732 1.00 91.31 89 ALA A C 1
ATOM 632 O O . ALA A 1 89 ? 4.973 -0.787 -6.408 1.00 91.31 89 ALA A O 1
ATOM 633 N N . VAL A 1 90 ? 5.965 1.231 -6.253 1.00 90.44 90 VAL A N 1
ATOM 634 C CA . VAL A 1 90 ? 6.062 1.499 -7.691 1.00 90.44 90 VAL A CA 1
ATOM 635 C C . VAL A 1 90 ? 7.531 1.704 -8.030 1.00 90.44 90 VAL A C 1
ATOM 637 O O . VAL A 1 90 ? 8.136 2.687 -7.617 1.00 90.44 90 VAL A O 1
ATOM 640 N N . ALA A 1 91 ? 8.119 0.755 -8.750 1.00 89.69 91 ALA A N 1
ATOM 641 C CA . ALA A 1 91 ? 9.520 0.792 -9.152 1.00 89.69 91 ALA A CA 1
ATOM 642 C C . ALA A 1 91 ? 9.747 -0.097 -10.379 1.00 89.69 91 ALA A C 1
ATOM 644 O O . ALA A 1 91 ? 8.848 -0.832 -10.798 1.00 89.69 91 ALA A O 1
ATOM 645 N N . ASN A 1 92 ? 10.964 -0.064 -10.923 1.00 85.88 92 ASN A N 1
ATOM 646 C CA . ASN A 1 92 ? 11.402 -1.088 -11.867 1.00 85.88 92 ASN A CA 1
ATOM 647 C C . ASN A 1 92 ? 11.428 -2.463 -11.180 1.00 85.88 92 ASN A C 1
ATOM 649 O O . ASN A 1 92 ? 11.652 -2.564 -9.973 1.00 85.88 92 ASN A O 1
ATOM 653 N N . ALA A 1 93 ? 11.206 -3.527 -11.954 1.00 81.81 93 ALA A N 1
ATOM 654 C CA . ALA A 1 93 ? 11.109 -4.889 -11.424 1.00 81.81 93 ALA A CA 1
ATOM 655 C C . ALA A 1 93 ? 12.397 -5.375 -10.729 1.00 81.81 93 ALA A C 1
ATOM 657 O O . ALA A 1 93 ? 12.341 -6.256 -9.873 1.00 81.81 93 ALA A O 1
ATOM 658 N N . ASP A 1 94 ? 13.545 -4.803 -11.088 1.00 84.62 94 ASP A N 1
ATOM 659 C CA . ASP A 1 94 ? 14.870 -5.111 -10.554 1.00 84.62 94 ASP A CA 1
ATOM 660 C C . ASP A 1 94 ? 15.322 -4.158 -9.434 1.00 84.62 94 ASP A C 1
ATOM 662 O O . ASP A 1 94 ? 16.455 -4.271 -8.961 1.00 84.62 94 ASP A O 1
ATOM 666 N N . ASP A 1 95 ? 14.453 -3.251 -8.967 1.00 88.56 95 ASP A N 1
ATOM 667 C CA . ASP A 1 95 ? 14.803 -2.308 -7.907 1.00 88.56 95 ASP A CA 1
ATOM 668 C C . ASP A 1 95 ? 15.221 -3.055 -6.621 1.00 88.56 95 ASP A C 1
ATOM 670 O O . ASP A 1 95 ? 14.422 -3.793 -6.018 1.00 88.56 95 ASP A O 1
ATOM 674 N N . PRO A 1 96 ? 16.476 -2.883 -6.163 1.00 89.56 96 PRO A N 1
ATOM 675 C CA . PRO A 1 96 ? 17.016 -3.681 -5.073 1.00 89.56 96 PRO A CA 1
ATOM 676 C C . PRO A 1 96 ? 16.359 -3.346 -3.733 1.00 89.56 96 PRO A C 1
ATOM 678 O O . PRO A 1 96 ? 16.256 -4.230 -2.876 1.00 89.56 96 PRO A O 1
ATOM 681 N N . GLN A 1 97 ? 15.894 -2.108 -3.537 1.00 88.94 97 GLN A N 1
ATOM 682 C CA . GLN A 1 97 ? 15.247 -1.690 -2.296 1.00 88.94 97 GLN A CA 1
ATOM 683 C C . GLN A 1 97 ? 13.838 -2.268 -2.212 1.00 88.94 97 GLN A C 1
ATOM 685 O O . GLN A 1 97 ? 13.499 -2.883 -1.197 1.00 88.94 97 GLN A O 1
ATOM 690 N N . VAL A 1 98 ? 13.055 -2.173 -3.289 1.00 88.75 98 VAL A N 1
ATOM 691 C CA . VAL A 1 98 ? 11.714 -2.778 -3.346 1.00 88.75 98 VAL A CA 1
ATOM 692 C C . VAL A 1 98 ? 11.801 -4.293 -3.226 1.00 88.75 98 VAL A C 1
ATOM 694 O O . VAL A 1 98 ? 11.099 -4.875 -2.398 1.00 88.75 98 VAL A O 1
ATOM 697 N N . GLY A 1 99 ? 12.713 -4.947 -3.949 1.00 87.25 99 GLY A N 1
ATOM 698 C CA . GLY A 1 99 ? 12.920 -6.390 -3.811 1.00 87.25 99 GLY A CA 1
ATOM 699 C C . GLY A 1 99 ? 13.301 -6.796 -2.380 1.00 87.25 99 GLY A C 1
ATOM 700 O O . GLY A 1 99 ? 12.843 -7.817 -1.865 1.00 87.25 99 GLY A O 1
ATOM 701 N N . SER A 1 100 ? 14.112 -5.980 -1.703 1.00 89.06 100 SER A N 1
ATOM 702 C CA . SER A 1 100 ? 14.517 -6.169 -0.306 1.00 89.06 100 SER A CA 1
ATOM 703 C C . SER A 1 100 ? 13.343 -6.021 0.676 1.00 89.06 100 SER A C 1
ATOM 705 O O . SER A 1 100 ? 13.213 -6.847 1.588 1.00 89.06 100 SER A O 1
ATOM 707 N N . VAL A 1 101 ? 12.468 -5.032 0.470 1.00 87.19 101 VAL A N 1
ATOM 708 C CA . VAL A 1 101 ? 11.226 -4.854 1.239 1.00 87.19 101 VAL A CA 1
ATOM 709 C C . VAL A 1 101 ? 10.283 -6.033 1.012 1.00 87.19 101 VAL A C 1
ATOM 711 O O . VAL A 1 101 ? 9.864 -6.662 1.978 1.00 87.19 101 VAL A O 1
ATOM 714 N N . MET A 1 102 ? 10.005 -6.400 -0.241 1.00 83.75 102 MET A N 1
ATOM 715 C CA . MET A 1 102 ? 9.038 -7.454 -0.573 1.00 83.75 102 MET A CA 1
ATOM 716 C C . MET A 1 102 ? 9.446 -8.827 -0.031 1.00 83.75 102 MET A C 1
ATOM 718 O O . MET A 1 102 ? 8.594 -9.572 0.448 1.00 83.75 102 MET A O 1
ATOM 722 N N . ARG A 1 103 ? 10.747 -9.150 -0.008 1.00 84.56 103 ARG A N 1
ATOM 723 C CA . ARG A 1 103 ? 11.244 -10.384 0.634 1.00 84.56 103 ARG A CA 1
ATOM 724 C C . ARG A 1 103 ? 11.023 -10.416 2.149 1.00 84.56 103 ARG A C 1
ATOM 726 O O . ARG A 1 103 ? 10.918 -11.499 2.716 1.00 84.56 103 ARG A O 1
ATOM 733 N N . ARG A 1 104 ? 10.993 -9.256 2.811 1.00 82.75 104 ARG A N 1
ATOM 734 C CA . ARG A 1 104 ? 10.813 -9.139 4.270 1.00 82.75 104 ARG A CA 1
ATOM 735 C C . ARG A 1 104 ? 9.365 -8.893 4.673 1.00 82.75 104 ARG A C 1
ATOM 737 O O . ARG A 1 104 ? 9.001 -9.225 5.796 1.00 82.75 104 ARG A O 1
ATOM 744 N N . ALA A 1 105 ? 8.550 -8.373 3.758 1.00 74.38 105 ALA A N 1
ATOM 745 C CA . ALA A 1 105 ? 7.155 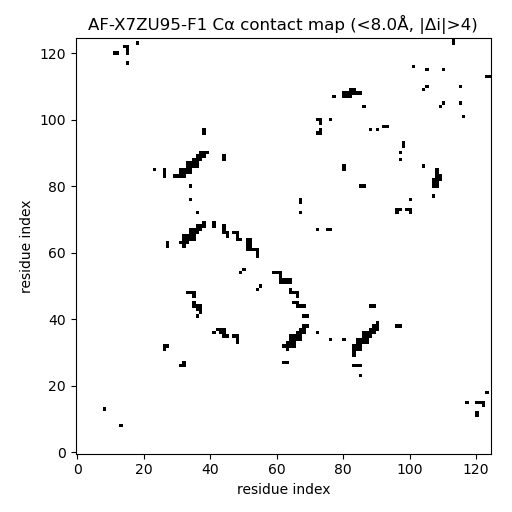-8.037 3.990 1.00 74.38 105 ALA A CA 1
ATOM 746 C C . ALA A 1 105 ? 6.349 -9.174 4.646 1.00 74.38 105 ALA A C 1
ATOM 748 O O . ALA A 1 105 ? 5.624 -8.852 5.579 1.00 74.38 105 ALA A O 1
ATOM 749 N N . PRO A 1 106 ? 6.512 -10.475 4.313 1.00 73.31 106 PRO A N 1
ATOM 750 C CA . PRO A 1 106 ? 5.781 -11.549 4.997 1.00 73.31 106 PRO A CA 1
ATOM 751 C C . PRO A 1 106 ? 6.010 -11.632 6.514 1.00 73.31 106 PRO A C 1
ATOM 753 O O . PRO A 1 106 ? 5.153 -12.147 7.227 1.00 73.31 106 PRO A O 1
ATOM 756 N N . ALA A 1 107 ? 7.143 -11.130 7.021 1.00 70.31 107 ALA A N 1
ATOM 757 C CA . ALA A 1 107 ? 7.435 -11.096 8.454 1.00 70.31 107 ALA A CA 1
ATOM 758 C C . ALA A 1 107 ? 6.677 -9.984 9.200 1.00 70.31 107 ALA A C 1
ATOM 760 O O . ALA A 1 107 ? 6.552 -10.045 10.421 1.00 70.31 107 ALA A O 1
ATOM 761 N N . TRP A 1 108 ? 6.198 -8.965 8.483 1.00 66.12 108 TRP A N 1
ATOM 762 C CA . TRP A 1 108 ? 5.494 -7.809 9.052 1.00 66.12 108 TRP A CA 1
ATOM 763 C C . TRP A 1 108 ? 4.026 -7.831 8.679 1.00 66.12 108 TRP A C 1
ATOM 765 O O . TRP A 1 108 ? 3.177 -7.571 9.510 1.00 66.12 108 TRP A O 1
ATOM 775 N N . VAL A 1 109 ? 3.732 -8.196 7.439 1.00 63.53 109 VAL A N 1
ATOM 776 C CA . VAL A 1 109 ? 2.418 -8.262 6.829 1.00 63.53 109 VAL A CA 1
ATOM 777 C C . VAL A 1 109 ? 2.212 -9.711 6.403 1.00 63.53 109 VAL A C 1
ATOM 779 O O . VAL A 1 109 ? 2.585 -10.076 5.285 1.00 63.53 109 VAL A O 1
ATOM 782 N N . PRO A 1 110 ? 1.647 -10.568 7.273 1.00 58.69 110 PRO A N 1
ATOM 783 C CA . PRO A 1 110 ? 1.379 -11.938 6.880 1.00 58.69 110 PRO A CA 1
ATOM 784 C C . PRO A 1 110 ? 0.473 -11.904 5.649 1.00 58.69 110 PRO A C 1
ATOM 786 O O . PRO A 1 110 ? -0.463 -11.097 5.620 1.00 58.69 110 PRO A O 1
ATOM 789 N N . PRO A 1 111 ? 0.732 -12.730 4.629 1.00 56.91 111 PRO A N 1
ATOM 790 C CA . PRO A 1 111 ? -0.165 -12.821 3.493 1.00 56.91 111 PRO A CA 1
ATOM 791 C C . PRO A 1 111 ? -1.561 -13.171 4.033 1.00 56.91 111 PRO A C 1
ATOM 793 O O . PRO A 1 111 ? -1.701 -14.088 4.842 1.00 56.91 111 PRO A O 1
ATOM 796 N N . LEU A 1 112 ? -2.620 -12.451 3.633 1.00 51.22 112 LEU A N 1
ATOM 797 C CA . LEU A 1 112 ? -3.954 -13.081 3.682 1.00 51.22 112 LEU 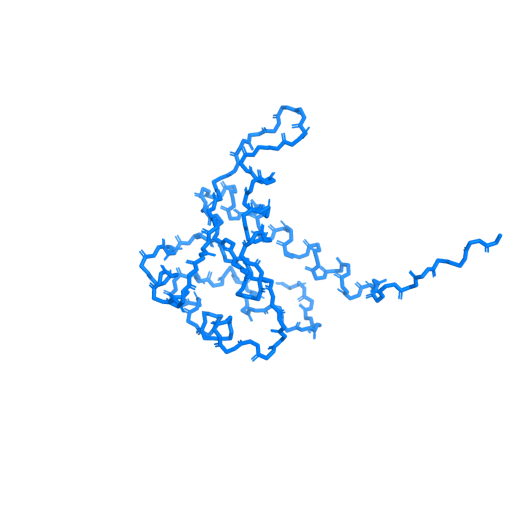A CA 1
ATOM 798 C C . LEU A 1 112 ? -3.775 -14.382 2.895 1.00 51.22 112 LEU A C 1
ATOM 800 O O . LEU A 1 112 ? -3.122 -14.363 1.852 1.00 51.22 112 LEU A O 1
ATOM 804 N N . SER A 1 113 ? -4.262 -15.497 3.424 1.00 40.75 113 SER A N 1
ATOM 805 C CA . SER A 1 113 ? -4.182 -16.809 2.774 1.00 40.75 113 SER A CA 1
ATOM 806 C C . SER A 1 113 ? -4.338 -16.667 1.249 1.00 40.75 113 SER A C 1
ATOM 808 O O . SER A 1 113 ? -5.418 -16.288 0.799 1.00 40.75 113 SER A O 1
ATOM 810 N N . GLY A 1 114 ? -3.240 -16.845 0.495 1.00 42.31 114 GLY A N 1
ATOM 811 C CA . GLY A 1 114 ? -3.214 -16.734 -0.972 1.00 42.31 114 GLY A CA 1
ATOM 812 C C . GLY A 1 114 ? -2.328 -15.657 -1.637 1.00 42.31 114 GLY A C 1
ATOM 813 O O . GLY A 1 114 ? -2.184 -15.735 -2.850 1.00 42.31 114 GLY A O 1
ATOM 814 N N . TRP A 1 115 ? -1.700 -14.686 -0.947 1.00 45.50 115 TRP A N 1
ATOM 815 C CA . TRP A 1 115 ? -0.871 -13.661 -1.639 1.00 45.50 115 TRP A CA 1
ATOM 816 C C . TRP A 1 115 ? 0.502 -13.408 -1.018 1.00 45.50 115 TRP A C 1
ATOM 818 O O . TRP A 1 115 ? 0.631 -12.693 -0.036 1.00 45.50 115 TRP A O 1
ATOM 828 N N . ALA A 1 116 ? 1.564 -13.896 -1.646 1.00 39.66 116 ALA A N 1
ATOM 829 C CA . ALA A 1 116 ? 2.921 -13.450 -1.352 1.00 39.66 116 ALA A CA 1
ATOM 830 C C . ALA A 1 116 ? 3.509 -12.891 -2.640 1.00 39.66 116 ALA A C 1
ATOM 832 O O . ALA A 1 116 ? 4.019 -13.662 -3.443 1.00 39.66 116 ALA A O 1
ATOM 833 N N . VAL A 1 117 ? 3.416 -11.565 -2.814 1.00 48.03 117 VAL A N 1
ATOM 834 C CA . VAL A 1 117 ? 3.837 -10.849 -4.031 1.00 48.03 117 VAL A CA 1
ATOM 835 C C . VAL A 1 117 ? 2.954 -11.253 -5.223 1.00 48.03 117 VAL A C 1
ATOM 837 O O . VAL A 1 117 ? 2.624 -12.416 -5.395 1.00 48.03 117 VAL A O 1
ATOM 840 N N . VAL A 1 118 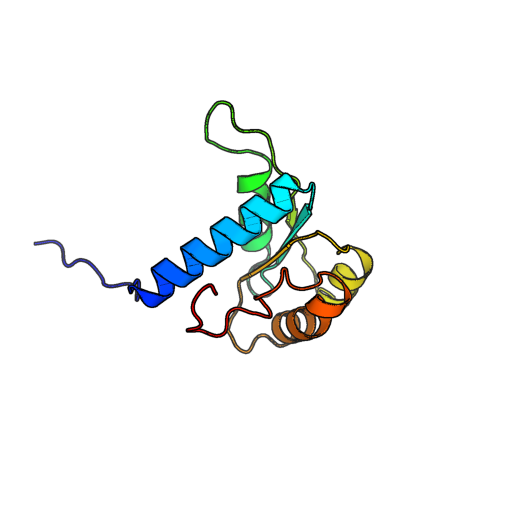? 2.501 -10.308 -6.043 1.00 43.75 118 VAL A N 1
ATOM 841 C CA . VAL A 1 118 ? 1.995 -10.673 -7.375 1.00 43.75 118 VAL A CA 1
ATOM 842 C C . VAL A 1 118 ? 3.245 -10.799 -8.245 1.00 43.75 118 VAL A C 1
ATOM 844 O O . VAL A 1 118 ? 3.789 -9.764 -8.636 1.00 43.75 118 VAL A O 1
ATOM 847 N N . PRO A 1 119 ? 3.799 -12.003 -8.503 1.00 37.31 119 PRO A N 1
ATOM 848 C CA . PRO A 1 119 ? 4.593 -12.158 -9.707 1.00 37.31 119 PRO A CA 1
ATOM 849 C C . PRO 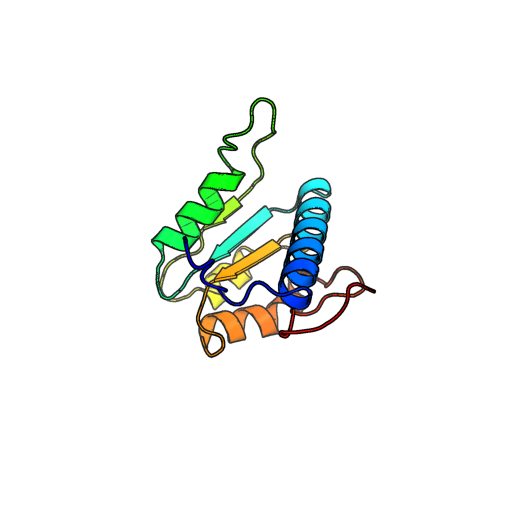A 1 119 ? 3.669 -11.838 -10.890 1.00 37.31 119 PRO A C 1
ATOM 851 O O . PRO A 1 119 ? 2.473 -12.132 -10.808 1.00 37.31 119 PRO A O 1
ATOM 854 N N . PRO A 1 120 ? 4.177 -11.232 -11.974 1.00 35.78 120 PRO A N 1
ATOM 855 C CA . PRO A 1 120 ? 3.369 -11.034 -13.169 1.00 35.78 120 PRO A CA 1
ATOM 856 C C . PRO A 1 120 ? 2.789 -12.397 -13.578 1.00 35.78 120 PRO A C 1
ATOM 858 O O . PRO A 1 120 ? 3.547 -13.315 -13.890 1.00 35.78 120 PRO A O 1
ATOM 861 N N . ALA A 1 121 ? 1.458 -12.510 -13.517 1.00 45.75 121 ALA A N 1
ATOM 862 C CA . ALA A 1 121 ? 0.637 -13.718 -13.643 1.00 45.75 121 ALA A CA 1
ATOM 863 C C . ALA A 1 121 ? 0.527 -14.633 -12.397 1.00 45.75 121 ALA A C 1
ATOM 865 O O . ALA A 1 121 ? 1.347 -15.525 -12.169 1.00 45.75 121 ALA A O 1
ATOM 866 N N . GLY A 1 122 ? -0.597 -14.541 -11.670 1.00 41.91 122 GLY A N 1
ATOM 867 C CA . GLY A 1 122 ? -0.972 -15.563 -10.682 1.00 41.91 122 GLY A CA 1
ATOM 868 C C . GLY A 1 122 ? -2.346 -15.372 -10.036 1.00 41.91 122 GLY A C 1
ATOM 869 O O . GLY A 1 122 ? -2.465 -14.678 -9.038 1.00 41.91 122 GLY A O 1
ATOM 870 N N . ARG A 1 123 ? -3.367 -16.025 -10.612 1.00 45.62 123 ARG A N 1
ATOM 871 C CA . ARG A 1 123 ? -4.805 -16.027 -10.255 1.00 45.62 123 ARG A CA 1
ATOM 872 C C . ARG A 1 123 ? -5.115 -15.947 -8.748 1.00 45.62 123 ARG A C 1
ATOM 874 O O . ARG A 1 123 ? -4.627 -16.763 -7.974 1.00 45.62 123 ARG A O 1
ATOM 881 N N . CYS A 1 124 ? -6.058 -15.067 -8.391 1.00 42.81 124 CYS A N 1
ATOM 882 C CA . CYS A 1 124 ? -6.801 -15.111 -7.127 1.00 42.81 124 CYS A CA 1
ATOM 883 C C . CYS A 1 124 ? -7.391 -16.517 -6.891 1.00 42.81 124 CYS A C 1
ATOM 885 O O . CYS A 1 124 ? -8.269 -16.940 -7.648 1.00 42.81 124 CYS A O 1
ATOM 887 N N . GLY A 1 125 ? -6.923 -17.211 -5.852 1.00 41.12 125 GLY A N 1
ATOM 888 C CA . GLY A 1 125 ? -7.479 -18.463 -5.330 1.00 41.12 125 GLY A CA 1
ATOM 889 C C . GLY A 1 125 ? -7.791 -18.331 -3.850 1.00 41.12 125 GLY A C 1
ATOM 890 O O . GLY A 1 125 ? -6.984 -17.678 -3.152 1.00 41.12 125 GLY A O 1
#

pLDDT: mean 79.27, std 17.4, range [34.28, 95.69]

Foldseek 3Di:
DDPPPPPVPDPLVVQVVVVVVVVVVVLQVVVAAEEEEEAVDQVVLVVVQCCQQPPPDPPDHRTHYDYDDDDPSQVVCVVPAAASYHYHYDYPPPPPSVVSNLVCCCVGHPDPPADSDPDSDDGDD

Secondary structure (DSSP, 8-state):
-------S--HHHHHHHHHHHHHHHHHHHTTPPEEEE-TT-HHHHHHHHHHHHS-SSTTPPPP-EEEE-SS-HHHHHHHH--TT-EEEE-S-TT-HHHHHHHHHGGGTSPPPTT-S---SS----

Sequence (125 aa):
MTAATNYGIDAGLAADLACASLALARRFSAGGTMWSMSPSWAPHALHIAVEFIHPVVVGKRALPAVALSGPDLVDVARVSVSAGDIVVAVANADDPQVGSVMRRAPAWVPPLSGWAVVPPAGRCG

Organism: NCBI:txid1299334

Mean predicted aligned error: 8.51 Å

Solvent-accessible surface area (backbone atoms only — not comparable to full-atom values): 7506 Å² total; per-residue (Å²): 135,82,80,79,77,79,86,73,83,43,74,63,54,53,49,52,52,52,49,50,52,52,53,50,52,54,29,48,74,73,70,24,43,35,39,22,30,13,87,91,42,49,69,55,8,43,52,59,17,46,55,38,47,58,45,87,52,88,93,57,77,60,40,61,47,40,51,52,73,71,94,57,55,51,62,54,46,65,78,68,54,45,74,51,36,45,82,48,77,55,70,65,96,80,38,66,59,60,55,54,37,61,74,48,36,56,83,34,29,60,53,64,88,78,50,81,72,85,58,94,82,77,80,93,106